Protein AF-A0A2A2QBL2-F1 (afdb_monomer_lite)

Structure (mmCIF, N/CA/C/O backbone):
data_AF-A0A2A2QBL2-F1
#
_entry.id   AF-A0A2A2QBL2-F1
#
loop_
_atom_site.group_PDB
_atom_site.id
_atom_site.type_symbol
_atom_site.label_atom_id
_atom_site.label_alt_id
_atom_site.label_comp_id
_atom_site.label_asym_id
_atom_site.label_entity_id
_atom_site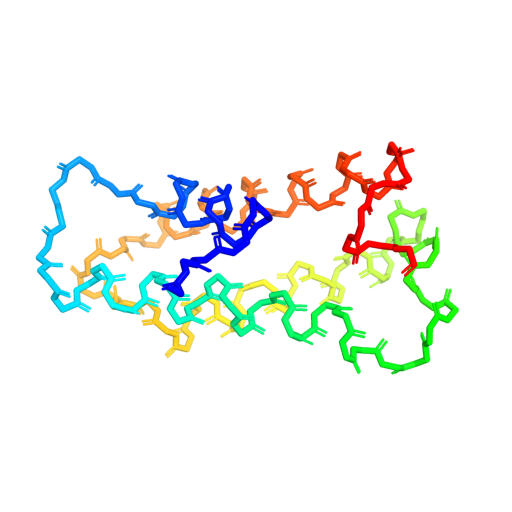.label_seq_id
_atom_site.pdbx_PDB_ins_code
_atom_site.Cartn_x
_atom_site.Cartn_y
_atom_site.Cartn_z
_atom_site.occupancy
_atom_site.B_iso_or_equiv
_atom_site.auth_seq_id
_atom_site.auth_comp_id
_atom_site.auth_asym_id
_atom_site.auth_atom_id
_atom_site.pdbx_PDB_model_num
ATOM 1 N N . MET A 1 1 ? -2.809 21.425 4.160 1.00 43.31 1 MET A N 1
ATOM 2 C CA . MET A 1 1 ? -1.829 20.384 3.792 1.00 43.31 1 MET A CA 1
ATOM 3 C C . MET A 1 1 ? -2.573 19.061 3.809 1.00 43.31 1 MET A C 1
ATOM 5 O O . MET A 1 1 ? -2.917 18.597 4.887 1.00 43.31 1 MET A O 1
ATOM 9 N N . GLY A 1 2 ? -2.970 18.572 2.637 1.00 57.91 2 GLY A N 1
ATOM 10 C CA . GLY A 1 2 ? -3.744 17.340 2.469 1.00 57.91 2 GLY A CA 1
ATOM 11 C C . GLY A 1 2 ? -2.910 16.301 1.730 1.00 57.91 2 GLY A C 1
ATOM 12 O O . GLY A 1 2 ? -1.930 16.670 1.086 1.00 57.91 2 GLY A O 1
ATOM 13 N N . LEU A 1 3 ? -3.290 15.033 1.870 1.00 71.25 3 LEU A N 1
ATOM 14 C CA . LEU A 1 3 ? -2.747 13.932 1.073 1.00 71.25 3 LEU A CA 1
ATOM 15 C C . LEU A 1 3 ? -2.911 14.243 -0.425 1.00 71.25 3 LEU A C 1
ATOM 17 O O . LEU A 1 3 ? -3.861 14.937 -0.804 1.00 71.25 3 LEU A O 1
ATOM 21 N N . THR A 1 4 ? -1.999 13.760 -1.264 1.00 81.44 4 THR A N 1
ATOM 22 C CA . THR A 1 4 ? -2.153 13.845 -2.725 1.00 81.44 4 THR A CA 1
ATOM 23 C C . THR A 1 4 ? -3.302 12.949 -3.202 1.00 81.44 4 THR A C 1
ATOM 25 O O . THR A 1 4 ? -3.749 12.066 -2.473 1.00 81.44 4 THR A O 1
ATOM 28 N N . GLU A 1 5 ? -3.803 13.161 -4.425 1.00 83.06 5 GLU A N 1
ATOM 29 C CA . GLU A 1 5 ? -4.838 12.285 -5.010 1.00 83.06 5 GLU A CA 1
ATOM 30 C C . GLU A 1 5 ? -4.407 10.812 -5.009 1.00 83.06 5 GLU A C 1
ATOM 32 O O . GLU A 1 5 ? -5.191 9.958 -4.608 1.00 83.06 5 GLU A O 1
ATOM 37 N N . ASP A 1 6 ? -3.147 10.528 -5.355 1.00 82.62 6 ASP A N 1
ATOM 38 C CA . ASP A 1 6 ? -2.606 9.163 -5.365 1.00 82.62 6 ASP A CA 1
ATOM 39 C C . ASP A 1 6 ? -2.590 8.551 -3.948 1.00 82.62 6 ASP A C 1
ATOM 41 O O . ASP A 1 6 ? -2.948 7.390 -3.741 1.00 82.62 6 ASP A O 1
ATOM 45 N N . GLU A 1 7 ? -2.201 9.343 -2.939 1.00 85.94 7 GLU A N 1
ATOM 46 C CA . GLU A 1 7 ? -2.217 8.908 -1.539 1.00 85.94 7 GLU A CA 1
ATOM 47 C C . GLU A 1 7 ? -3.647 8.638 -1.057 1.00 85.94 7 GLU A C 1
ATOM 49 O O . GLU A 1 7 ? -3.876 7.672 -0.326 1.00 85.94 7 GLU A O 1
ATOM 54 N N . LEU A 1 8 ? -4.606 9.479 -1.455 1.00 87.56 8 LEU A N 1
ATOM 55 C CA . LEU A 1 8 ? -6.018 9.318 -1.114 1.00 87.56 8 LEU A CA 1
ATOM 56 C C . LEU A 1 8 ? -6.612 8.065 -1.753 1.00 87.56 8 LEU A C 1
ATOM 58 O O . LEU A 1 8 ? -7.298 7.323 -1.058 1.00 87.56 8 LEU A O 1
ATOM 62 N N . GLU A 1 9 ? -6.294 7.785 -3.015 1.00 88.44 9 GLU A N 1
ATOM 63 C CA . GLU A 1 9 ? -6.806 6.615 -3.733 1.00 88.44 9 GLU A CA 1
ATOM 64 C C . GLU A 1 9 ? -6.350 5.307 -3.066 1.00 88.44 9 GLU A C 1
ATOM 66 O O . GLU A 1 9 ? -7.165 4.427 -2.776 1.00 88.44 9 GLU A O 1
ATOM 71 N N . ILE A 1 10 ? -5.064 5.210 -2.703 1.00 88.56 10 ILE A N 1
ATOM 72 C CA . ILE A 1 10 ? -4.548 4.061 -1.945 1.00 88.56 10 ILE A CA 1
ATOM 73 C C . ILE A 1 10 ? -5.165 4.025 -0.542 1.00 88.56 10 ILE A C 1
ATOM 75 O O . ILE A 1 10 ? -5.553 2.957 -0.073 1.00 88.56 10 ILE A O 1
ATOM 79 N N . CYS A 1 11 ? -5.302 5.168 0.138 1.00 89.25 11 CYS A N 1
ATOM 80 C CA . CYS A 1 11 ? -5.967 5.211 1.441 1.00 89.25 11 CYS A CA 1
ATOM 81 C C . CYS A 1 11 ? -7.396 4.667 1.368 1.00 89.25 11 CYS A C 1
ATOM 83 O O . CYS A 1 11 ? -7.775 3.868 2.219 1.00 89.25 11 CYS A O 1
ATOM 85 N N . ASP A 1 12 ? -8.188 5.093 0.386 1.00 89.62 12 ASP A N 1
ATOM 86 C CA . ASP A 1 12 ? -9.575 4.660 0.224 1.00 89.62 12 ASP A CA 1
ATOM 87 C C . ASP A 1 12 ? -9.671 3.178 -0.130 1.00 89.62 12 ASP A C 1
ATOM 89 O O . ASP A 1 12 ? -10.518 2.478 0.427 1.00 89.62 12 ASP A O 1
ATOM 93 N N . LEU A 1 13 ? -8.742 2.657 -0.937 1.00 90.25 13 LEU A N 1
ATOM 94 C CA . LEU A 1 13 ? -8.633 1.216 -1.155 1.00 90.25 13 LEU A CA 1
ATOM 95 C C . LEU A 1 13 ? -8.364 0.467 0.144 1.00 90.25 13 LEU A C 1
ATOM 97 O O . LEU A 1 13 ? -8.984 -0.565 0.384 1.00 90.25 13 LEU A O 1
ATOM 101 N N . LEU A 1 14 ? -7.469 0.971 0.995 1.00 88.75 14 LEU A N 1
ATOM 102 C CA . LEU A 1 14 ? -7.105 0.326 2.255 1.00 88.75 14 LEU A CA 1
ATOM 103 C C . LEU A 1 14 ? -8.170 0.472 3.344 1.00 88.75 14 LEU A C 1
ATOM 105 O O . LEU A 1 14 ? -8.239 -0.394 4.220 1.00 88.75 14 LEU A O 1
ATOM 109 N N . LYS A 1 15 ? -9.006 1.514 3.304 1.00 85.94 15 LYS A N 1
ATOM 110 C CA . LYS A 1 15 ? -10.063 1.740 4.297 1.00 85.94 15 LYS A CA 1
ATOM 111 C C . LYS A 1 15 ? -11.049 0.566 4.375 1.00 85.94 15 LYS A C 1
ATOM 113 O O . LYS A 1 15 ? -11.277 -0.184 3.419 1.00 85.94 15 LYS A O 1
ATOM 118 N N . LYS A 1 16 ? -11.639 0.415 5.558 1.00 83.44 16 LYS A N 1
ATOM 119 C CA . LYS A 1 16 ? -12.751 -0.499 5.859 1.00 83.44 16 LYS A CA 1
ATOM 120 C C . LYS A 1 16 ? -13.921 0.291 6.450 1.00 83.44 16 LYS A C 1
ATOM 122 O O . LYS A 1 16 ? -13.708 1.395 6.944 1.00 83.44 16 LYS A O 1
ATOM 127 N N . ASP A 1 17 ? -15.122 -0.288 6.432 1.00 75.00 17 ASP A N 1
ATOM 128 C CA . ASP A 1 17 ? -16.358 0.354 6.916 1.00 75.00 17 ASP A CA 1
ATOM 129 C C . ASP A 1 17 ? -16.261 0.911 8.345 1.00 75.00 17 ASP A C 1
ATOM 131 O O . ASP A 1 17 ? -16.811 1.970 8.637 1.00 75.00 17 ASP A O 1
ATOM 135 N N . ALA A 1 18 ? -15.530 0.235 9.235 1.00 78.12 18 ALA A N 1
ATOM 136 C CA . ALA A 1 18 ? -15.310 0.684 10.606 1.00 78.12 18 ALA A CA 1
ATOM 137 C C . ALA A 1 18 ? -13.811 0.742 10.920 1.00 78.12 18 ALA A C 1
ATOM 139 O O . ALA A 1 18 ? -13.170 -0.291 11.126 1.00 78.12 18 ALA A O 1
ATOM 140 N N . MET A 1 19 ? -13.254 1.957 10.964 1.00 83.50 19 MET A N 1
ATOM 141 C CA . MET A 1 19 ? -11.874 2.218 11.387 1.00 83.50 19 MET A CA 1
ATOM 142 C C . MET A 1 19 ? -11.836 3.137 12.598 1.00 83.50 19 MET A C 1
ATOM 144 O O . MET A 1 19 ? -12.559 4.126 12.685 1.00 83.50 19 MET A O 1
ATOM 148 N N . THR A 1 20 ? -10.934 2.834 13.518 1.00 87.44 20 THR A N 1
ATOM 149 C CA . THR A 1 20 ? -10.546 3.747 14.589 1.00 87.44 20 THR A CA 1
ATOM 150 C C . THR A 1 20 ? -9.579 4.811 14.062 1.00 87.44 20 THR A C 1
ATOM 152 O O . THR A 1 20 ? -8.861 4.600 13.081 1.00 87.44 20 THR A O 1
ATOM 155 N N . GLN A 1 21 ? -9.469 5.944 14.764 1.00 86.31 21 GLN A N 1
ATOM 156 C CA . GLN A 1 21 ? -8.503 6.998 14.411 1.00 86.31 21 GLN A CA 1
ATOM 157 C C . GLN A 1 21 ? -7.051 6.492 14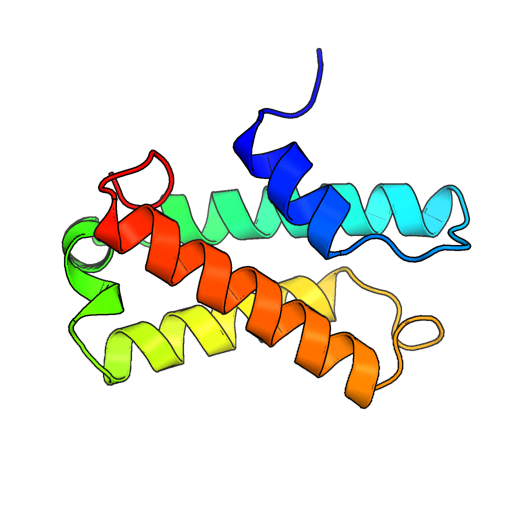.349 1.00 86.31 21 GLN A C 1
ATOM 159 O O . GLN A 1 21 ? -6.233 7.030 13.600 1.00 86.31 21 GLN A O 1
ATOM 164 N N . ALA A 1 22 ? -6.704 5.482 15.153 1.00 86.12 22 ALA A N 1
ATOM 165 C CA . ALA A 1 22 ? -5.377 4.876 15.135 1.00 86.12 22 ALA A CA 1
ATOM 166 C C . ALA A 1 22 ? -5.131 4.112 13.828 1.00 86.12 22 ALA A C 1
ATOM 168 O O . ALA A 1 22 ? -4.059 4.227 13.232 1.00 86.12 22 ALA A O 1
ATOM 169 N N . GLU A 1 23 ? -6.132 3.375 13.354 1.00 85.94 23 GLU A N 1
ATOM 170 C CA . GLU A 1 23 ? -6.042 2.641 12.097 1.00 85.94 23 GLU A CA 1
ATOM 171 C C . GLU A 1 23 ? -6.061 3.578 10.891 1.00 85.94 23 GLU A C 1
ATOM 173 O O . GLU A 1 23 ? -5.282 3.372 9.967 1.00 85.94 23 GLU A O 1
ATOM 178 N N . GLU A 1 24 ? -6.863 4.646 10.906 1.00 87.19 24 GLU A N 1
ATOM 179 C CA . GLU A 1 24 ? -6.823 5.659 9.843 1.00 87.19 24 GLU A CA 1
ATOM 180 C C . GLU A 1 24 ? -5.423 6.263 9.687 1.00 87.19 24 GLU A C 1
ATOM 182 O O . GLU A 1 24 ? -4.940 6.444 8.569 1.00 87.19 24 GLU A O 1
ATOM 187 N N . LYS A 1 25 ? -4.739 6.563 10.799 1.00 88.62 25 LYS A N 1
ATOM 188 C CA . LYS A 1 25 ? -3.352 7.051 10.757 1.00 88.62 25 LYS A CA 1
ATOM 189 C C . LYS A 1 25 ? -2.411 6.014 10.146 1.00 88.62 25 LYS A C 1
ATOM 191 O O . LYS A 1 25 ? -1.556 6.385 9.345 1.00 88.62 25 LYS A O 1
ATOM 196 N N . LYS A 1 26 ? -2.581 4.735 10.492 1.00 88.94 26 LYS A N 1
ATOM 197 C CA . LYS A 1 26 ? -1.804 3.624 9.924 1.00 88.94 26 LYS A CA 1
ATOM 198 C C . LYS A 1 26 ? -2.048 3.454 8.426 1.00 88.94 26 LYS A C 1
ATOM 200 O O . LYS A 1 26 ? -1.082 3.319 7.688 1.00 88.94 26 LYS A O 1
ATOM 205 N N . VAL A 1 27 ? -3.297 3.543 7.967 1.00 89.88 27 VAL A N 1
ATOM 206 C CA . VAL A 1 27 ? -3.651 3.498 6.538 1.00 89.88 27 VAL A CA 1
ATOM 207 C C . VAL A 1 27 ? -3.006 4.645 5.770 1.00 89.88 27 VAL A C 1
ATOM 209 O O . VAL A 1 27 ? -2.388 4.415 4.735 1.00 89.88 27 VAL A O 1
ATOM 212 N N . LYS A 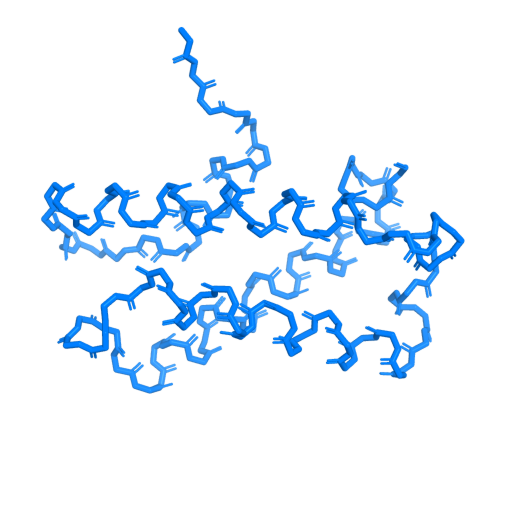1 28 ? -3.078 5.869 6.304 1.00 89.25 28 LYS A N 1
ATOM 213 C CA . LYS A 1 28 ? -2.426 7.036 5.691 1.00 89.25 28 LYS A CA 1
ATOM 214 C C . LYS A 1 28 ? -0.915 6.859 5.594 1.00 89.25 28 LYS A C 1
ATOM 216 O O . LYS A 1 28 ? -0.322 7.195 4.574 1.00 89.25 28 LYS A O 1
ATOM 221 N N . LEU A 1 29 ? -0.301 6.305 6.638 1.00 90.75 29 LEU A N 1
ATOM 222 C CA . LEU A 1 29 ? 1.128 6.015 6.644 1.00 90.75 29 LEU A CA 1
ATOM 223 C C . LEU A 1 29 ? 1.484 4.915 5.634 1.00 90.75 29 LEU A C 1
ATOM 225 O O . LEU A 1 29 ? 2.442 5.082 4.892 1.00 90.75 29 LEU A O 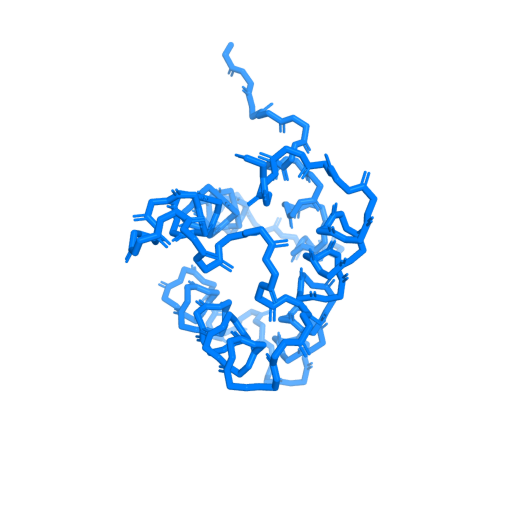1
ATOM 229 N N . ALA A 1 30 ? 0.681 3.850 5.552 1.00 90.12 30 ALA A N 1
ATOM 230 C CA . ALA A 1 30 ? 0.857 2.768 4.587 1.00 90.12 30 ALA A CA 1
ATOM 231 C C . ALA A 1 30 ? 0.805 3.282 3.144 1.00 90.12 30 ALA A C 1
ATOM 233 O O . ALA A 1 30 ? 1.700 2.983 2.360 1.00 90.12 30 ALA A O 1
ATOM 234 N N . ALA A 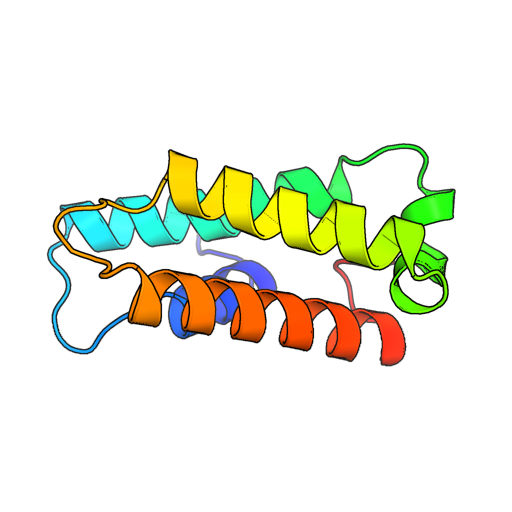1 31 ? -0.206 4.090 2.812 1.00 89.81 31 ALA A N 1
ATOM 235 C CA . ALA A 1 31 ? -0.363 4.677 1.485 1.00 89.81 31 ALA A CA 1
ATOM 236 C C . ALA A 1 31 ? 0.831 5.562 1.109 1.00 89.81 31 ALA A C 1
ATOM 238 O O . ALA A 1 31 ? 1.430 5.387 0.048 1.00 89.81 31 ALA A O 1
ATOM 239 N N . LYS A 1 32 ? 1.223 6.460 2.019 1.00 88.38 32 LYS A N 1
ATOM 240 C CA . LYS A 1 32 ? 2.374 7.340 1.822 1.00 88.38 32 LYS A CA 1
ATOM 241 C C . LYS A 1 32 ? 3.670 6.550 1.643 1.00 88.38 32 LYS A C 1
ATOM 243 O O . LYS A 1 32 ? 4.373 6.743 0.657 1.00 88.38 32 LYS A O 1
ATOM 248 N N . SER A 1 33 ? 3.977 5.637 2.564 1.00 88.06 33 SER A N 1
ATOM 249 C CA . SER A 1 33 ? 5.199 4.833 2.502 1.00 88.06 33 SER A CA 1
ATOM 250 C C . SER A 1 33 ? 5.224 3.911 1.288 1.00 88.06 33 SER A C 1
ATOM 252 O O . SER A 1 33 ? 6.298 3.656 0.748 1.00 88.06 33 SER A O 1
ATOM 254 N N . LEU A 1 34 ? 4.066 3.445 0.813 1.00 87.06 34 LEU A N 1
ATOM 255 C CA . LEU A 1 34 ? 3.987 2.673 -0.418 1.00 87.06 34 LEU A CA 1
ATOM 256 C C . LEU A 1 34 ? 4.352 3.529 -1.630 1.00 87.06 34 LEU A C 1
ATOM 258 O O . LEU A 1 34 ? 5.215 3.125 -2.405 1.00 87.06 34 LEU A O 1
ATOM 262 N N . LEU A 1 35 ? 3.756 4.714 -1.770 1.00 82.81 35 LEU A N 1
ATOM 263 C CA . LEU A 1 35 ? 4.086 5.637 -2.858 1.00 82.81 35 LEU A CA 1
ATOM 264 C C . LEU A 1 35 ? 5.545 6.073 -2.808 1.00 82.81 35 LEU A C 1
ATOM 266 O O . LEU A 1 35 ? 6.225 6.024 -3.830 1.00 82.81 35 LEU A O 1
ATOM 270 N N . GLU A 1 36 ? 6.059 6.426 -1.629 1.00 82.12 36 GLU A N 1
ATOM 271 C CA . GLU A 1 36 ? 7.479 6.723 -1.438 1.00 82.12 36 GLU A CA 1
ATOM 272 C C . GLU A 1 36 ? 8.341 5.532 -1.860 1.00 82.12 36 GLU A C 1
ATOM 274 O O . GLU A 1 36 ? 9.336 5.720 -2.544 1.00 82.12 36 GLU A O 1
ATOM 279 N N . ARG A 1 37 ? 7.959 4.293 -1.534 1.00 80.69 37 ARG A N 1
ATOM 280 C CA . ARG A 1 37 ? 8.747 3.112 -1.904 1.00 80.69 37 ARG A CA 1
ATOM 281 C C . ARG A 1 37 ? 8.685 2.794 -3.394 1.00 80.69 37 ARG A C 1
ATOM 283 O O . ARG A 1 37 ? 9.702 2.389 -3.949 1.00 80.69 37 ARG A O 1
ATOM 290 N N . LEU A 1 38 ? 7.539 2.992 -4.042 1.00 76.25 38 LEU A N 1
ATOM 291 C CA . LEU A 1 38 ? 7.377 2.798 -5.486 1.00 76.25 38 LEU A CA 1
ATOM 292 C C . LEU A 1 38 ? 8.112 3.882 -6.289 1.00 76.25 38 LEU A C 1
ATOM 294 O O . LEU A 1 38 ? 8.781 3.565 -7.267 1.00 76.25 38 LEU A O 1
ATOM 298 N N . THR A 1 39 ? 8.071 5.134 -5.829 1.00 71.56 39 THR A N 1
ATOM 299 C CA . THR A 1 39 ? 8.743 6.275 -6.477 1.00 71.56 39 THR A CA 1
ATOM 300 C C . THR A 1 39 ? 10.240 6.355 -6.158 1.00 71.56 39 THR A C 1
ATOM 302 O O . THR A 1 39 ? 11.034 6.755 -7.010 1.00 71.56 39 THR A O 1
ATOM 305 N N . ALA A 1 40 ? 10.664 5.941 -4.958 1.00 68.81 40 ALA A N 1
ATOM 306 C CA . ALA A 1 40 ? 12.068 5.922 -4.542 1.00 68.81 40 ALA A CA 1
ATOM 307 C C . ALA A 1 40 ? 12.812 4.638 -4.940 1.00 68.81 40 ALA A C 1
ATOM 309 O O . ALA A 1 40 ? 14.037 4.592 -4.791 1.00 68.81 40 ALA A O 1
ATOM 310 N N . ALA A 1 41 ? 12.122 3.605 -5.446 1.00 58.78 41 ALA A N 1
ATOM 311 C CA . ALA A 1 41 ? 12.743 2.383 -5.953 1.00 58.78 41 ALA A CA 1
ATOM 312 C C . ALA A 1 41 ? 13.590 2.680 -7.204 1.00 58.78 41 ALA A C 1
ATOM 314 O O . ALA A 1 41 ? 13.175 2.497 -8.344 1.00 58.78 41 ALA A O 1
ATOM 315 N N . GLN A 1 42 ? 14.822 3.133 -6.983 1.00 46.22 42 GLN A N 1
ATOM 316 C CA . GLN A 1 42 ? 15.841 3.210 -8.017 1.00 46.22 42 GLN A CA 1
ATOM 317 C C . GLN A 1 42 ? 16.366 1.807 -8.365 1.00 46.22 42 GLN A C 1
ATOM 319 O O . GLN A 1 42 ? 16.499 0.957 -7.477 1.00 46.22 42 GLN A O 1
ATOM 324 N N . PRO A 1 43 ? 16.727 1.557 -9.638 1.00 50.69 43 PRO A N 1
ATOM 325 C CA . PRO A 1 43 ? 16.782 2.512 -10.754 1.00 50.69 43 PRO A CA 1
ATOM 326 C C . PRO A 1 43 ? 15.412 2.848 -11.372 1.00 50.69 43 PRO A C 1
ATOM 328 O O . PRO A 1 43 ? 14.599 1.957 -11.599 1.00 50.69 43 PRO A O 1
ATOM 331 N N . LYS A 1 44 ? 15.219 4.126 -11.748 1.00 50.50 44 LYS A N 1
ATOM 332 C CA . LYS A 1 44 ? 14.026 4.669 -12.445 1.00 50.50 44 LYS A CA 1
ATOM 333 C C . LYS A 1 44 ? 13.604 3.876 -13.694 1.00 50.50 44 LYS A C 1
ATOM 335 O O . LYS A 1 44 ? 12.444 3.904 -14.075 1.00 50.50 44 LYS A O 1
ATOM 340 N N . VAL A 1 45 ? 14.528 3.130 -14.303 1.00 44.59 45 VAL A N 1
ATOM 341 C CA . VAL A 1 45 ? 14.278 2.282 -15.483 1.00 44.59 45 VAL A CA 1
ATOM 342 C C . VAL A 1 45 ? 13.323 1.118 -15.172 1.00 44.59 45 VAL A C 1
ATOM 344 O O . VAL A 1 45 ? 12.580 0.685 -16.043 1.00 44.59 45 VAL A O 1
ATOM 347 N N . LEU A 1 46 ? 13.275 0.645 -13.918 1.00 53.53 46 LEU A N 1
ATOM 348 C CA . LEU A 1 46 ? 12.266 -0.330 -13.487 1.00 53.53 46 LEU A CA 1
ATOM 349 C C . LEU A 1 46 ? 10.859 0.273 -13.509 1.00 53.53 46 LEU A C 1
ATOM 351 O O . LEU A 1 46 ? 9.901 -0.442 -13.755 1.00 53.53 46 LEU A O 1
ATOM 355 N N . VAL A 1 47 ? 10.724 1.577 -13.291 1.00 58.03 47 VAL A N 1
ATOM 356 C CA . VAL A 1 47 ? 9.438 2.232 -13.044 1.00 58.03 47 VAL A CA 1
ATOM 357 C C . VAL A 1 47 ? 8.622 2.416 -14.341 1.00 58.03 47 VAL A C 1
ATOM 359 O O . VAL A 1 47 ? 7.398 2.355 -14.297 1.00 58.03 47 VAL A O 1
ATOM 362 N N . GLN A 1 48 ? 9.269 2.478 -15.512 1.00 61.53 48 GLN A N 1
ATOM 363 C CA . GLN A 1 48 ? 8.574 2.643 -16.802 1.00 61.53 48 GLN A CA 1
ATOM 364 C C . GLN A 1 48 ? 7.965 1.353 -17.381 1.00 61.53 48 GLN A C 1
ATOM 366 O O . GLN A 1 48 ? 6.966 1.417 -18.094 1.00 61.53 48 GLN A O 1
ATOM 371 N N . GLU A 1 49 ? 8.533 0.176 -17.092 1.00 72.06 49 GLU A N 1
ATOM 372 C CA . GLU A 1 49 ? 8.079 -1.101 -17.677 1.00 72.06 49 GLU A CA 1
ATOM 373 C C . GLU A 1 49 ? 7.983 -2.251 -16.658 1.00 72.06 49 GLU A C 1
ATOM 375 O O . GLU A 1 49 ? 7.878 -3.420 -17.039 1.00 72.06 49 GLU A O 1
ATOM 380 N N . TRP A 1 50 ? 7.971 -1.978 -15.345 1.00 79.81 50 TRP A N 1
ATOM 381 C CA . TRP A 1 50 ? 7.844 -3.051 -14.344 1.00 79.81 50 TRP A CA 1
ATOM 382 C C . TRP A 1 50 ? 6.567 -3.875 -14.530 1.00 79.81 50 TRP A C 1
ATOM 384 O O . TRP A 1 50 ? 6.585 -5.087 -14.323 1.00 79.81 50 TRP A O 1
ATOM 394 N N . TYR A 1 51 ? 5.476 -3.250 -14.973 1.00 81.62 51 TYR A N 1
ATOM 395 C CA . TYR A 1 51 ? 4.219 -3.936 -15.261 1.00 81.62 51 TYR A CA 1
ATOM 396 C C . TYR A 1 51 ? 4.297 -4.835 -16.511 1.00 81.62 51 TYR A C 1
ATOM 398 O O . TYR A 1 51 ? 3.374 -5.604 -16.769 1.00 81.62 51 TYR A O 1
ATOM 406 N N . ARG A 1 52 ? 5.375 -4.781 -17.303 1.00 81.69 52 ARG A N 1
ATOM 407 C CA . ARG A 1 52 ? 5.595 -5.673 -18.455 1.00 81.69 52 ARG A CA 1
ATOM 408 C C . ARG A 1 52 ? 6.378 -6.925 -18.078 1.00 81.69 52 ARG A C 1
ATOM 410 O O . ARG A 1 52 ? 6.178 -7.977 -18.679 1.00 81.69 52 ARG A O 1
ATOM 417 N N . HIS A 1 53 ? 7.224 -6.844 -17.053 1.00 84.31 53 HIS A N 1
ATOM 418 C CA . HIS A 1 53 ? 8.070 -7.951 -16.616 1.00 84.31 53 HIS A CA 1
ATOM 419 C C . HIS A 1 53 ? 7.506 -8.657 -15.379 1.00 84.31 53 HIS A C 1
ATOM 421 O O . HIS A 1 53 ? 7.339 -8.053 -14.322 1.00 84.31 53 HIS A O 1
ATOM 427 N N . THR A 1 54 ? 7.308 -9.976 -15.460 1.00 83.88 54 THR A N 1
ATOM 428 C CA . THR A 1 54 ? 6.809 -10.795 -14.337 1.00 83.88 54 THR A CA 1
ATOM 429 C C . THR A 1 54 ? 7.675 -10.682 -13.078 1.00 83.88 54 THR A C 1
ATOM 431 O O . THR A 1 54 ? 7.143 -10.616 -11.974 1.00 83.88 54 THR A O 1
ATOM 434 N N . GLN A 1 55 ? 9.005 -10.605 -13.214 1.00 82.19 55 GLN A N 1
ATOM 435 C CA . GLN A 1 55 ? 9.895 -10.418 -12.059 1.00 82.19 55 GLN A CA 1
ATOM 436 C C . GLN A 1 55 ? 9.672 -9.074 -11.359 1.00 82.19 55 GLN A C 1
ATOM 438 O O . GLN A 1 55 ? 9.638 -9.011 -10.131 1.00 82.19 55 GLN A O 1
ATOM 443 N N . SER A 1 56 ? 9.501 -8.003 -12.130 1.00 82.25 56 SER A N 1
ATOM 444 C CA . SER A 1 56 ? 9.283 -6.668 -11.581 1.00 82.25 56 SER A CA 1
ATOM 445 C C . SER A 1 56 ? 7.901 -6.561 -10.937 1.00 82.25 56 SER A C 1
ATOM 447 O O . SER A 1 56 ? 7.801 -6.035 -9.831 1.00 82.25 56 SER A O 1
ATOM 449 N N . LYS A 1 57 ? 6.868 -7.166 -11.543 1.00 84.50 57 LYS A N 1
ATOM 450 C CA . LYS A 1 57 ? 5.548 -7.357 -10.919 1.00 84.50 57 LYS A CA 1
ATOM 451 C C . LYS A 1 57 ? 5.643 -8.037 -9.559 1.00 84.50 57 LYS A C 1
ATOM 453 O O . LYS A 1 57 ? 5.153 -7.489 -8.582 1.00 84.50 57 LYS A O 1
ATOM 458 N N . LEU A 1 58 ? 6.325 -9.181 -9.476 1.00 86.00 58 LEU A N 1
ATOM 459 C CA . LEU A 1 58 ? 6.519 -9.902 -8.212 1.00 86.00 58 LEU A CA 1
ATOM 460 C C . LEU A 1 58 ? 7.240 -9.043 -7.169 1.00 86.00 58 LEU A C 1
ATOM 462 O O . LEU A 1 58 ? 6.897 -9.074 -5.990 1.00 86.00 58 LEU A O 1
ATOM 466 N N . ARG A 1 59 ? 8.227 -8.245 -7.591 1.00 83.25 59 ARG A N 1
ATOM 467 C CA . ARG A 1 59 ? 8.949 -7.333 -6.697 1.00 83.25 59 ARG A CA 1
ATOM 468 C C . ARG A 1 59 ? 8.046 -6.223 -6.158 1.00 83.25 59 ARG A C 1
ATOM 470 O O . ARG A 1 59 ? 8.143 -5.899 -4.975 1.00 83.25 59 ARG A O 1
ATOM 477 N N . VAL A 1 60 ? 7.182 -5.661 -7.004 1.00 84.06 60 VAL A N 1
ATOM 478 C CA . VAL A 1 60 ? 6.204 -4.637 -6.611 1.00 84.06 60 VAL A CA 1
ATOM 479 C C . VAL A 1 60 ? 5.125 -5.238 -5.716 1.00 84.06 60 VAL A C 1
ATOM 481 O O . VAL A 1 60 ? 4.884 -4.693 -4.649 1.00 84.06 60 VAL A O 1
ATOM 484 N N . GLN A 1 61 ? 4.566 -6.397 -6.062 1.00 87.12 61 GLN A N 1
ATOM 485 C CA . GLN A 1 61 ? 3.589 -7.102 -5.229 1.00 87.12 61 GLN A CA 1
ATOM 486 C C . GLN A 1 61 ? 4.160 -7.397 -3.839 1.00 87.12 61 GLN A C 1
ATOM 488 O O . GLN A 1 61 ? 3.558 -7.044 -2.832 1.00 87.12 61 GLN A O 1
ATOM 493 N N . LYS A 1 62 ? 5.381 -7.939 -3.769 1.00 87.69 62 LYS A N 1
ATOM 494 C CA . LYS A 1 62 ? 6.060 -8.174 -2.492 1.00 87.69 62 LYS A CA 1
ATOM 495 C C . LYS A 1 62 ? 6.313 -6.877 -1.722 1.00 87.69 62 LYS A C 1
ATOM 497 O O . LYS A 1 62 ? 6.199 -6.846 -0.507 1.00 87.69 62 LYS A O 1
ATOM 502 N N . THR A 1 63 ? 6.631 -5.794 -2.428 1.00 86.69 63 THR A N 1
ATOM 503 C CA . THR A 1 63 ? 6.813 -4.467 -1.828 1.00 86.69 63 THR A CA 1
ATOM 504 C C . THR A 1 63 ? 5.519 -3.931 -1.225 1.00 86.69 63 THR A C 1
ATOM 506 O O . THR A 1 63 ? 5.565 -3.408 -0.115 1.00 86.69 63 THR A O 1
ATOM 509 N N . VAL A 1 64 ? 4.397 -4.084 -1.934 1.00 88.25 64 VAL A N 1
ATOM 510 C CA . VAL A 1 64 ? 3.047 -3.762 -1.459 1.00 88.25 64 VAL A CA 1
ATOM 511 C C . VAL A 1 64 ? 2.761 -4.571 -0.195 1.00 88.25 64 VAL A C 1
ATOM 513 O O . VAL A 1 64 ? 2.508 -3.981 0.849 1.00 88.25 64 VAL A O 1
ATOM 516 N N . GLU A 1 65 ? 2.918 -5.895 -0.247 1.00 90.25 65 GLU A N 1
ATOM 517 C CA . GLU A 1 65 ? 2.716 -6.777 0.906 1.00 90.25 65 GLU A CA 1
ATOM 518 C C . GLU A 1 65 ? 3.584 -6.387 2.113 1.00 90.25 65 GLU A C 1
ATOM 520 O O . GLU A 1 65 ? 3.047 -6.206 3.199 1.00 90.25 65 GLU A O 1
ATOM 525 N N . ASP A 1 66 ? 4.895 -6.187 1.941 1.00 89.44 66 ASP A N 1
ATOM 526 C CA . ASP A 1 66 ? 5.806 -5.788 3.027 1.00 89.44 66 ASP A CA 1
ATOM 527 C C . ASP A 1 66 ? 5.393 -4.452 3.671 1.00 89.44 66 ASP A C 1
ATOM 529 O O . ASP A 1 66 ? 5.396 -4.320 4.895 1.00 89.44 66 ASP A O 1
ATOM 533 N N . VAL A 1 67 ? 5.030 -3.450 2.859 1.00 88.81 67 VAL A N 1
ATOM 534 C CA . VAL A 1 67 ? 4.654 -2.115 3.354 1.00 88.81 67 VAL A CA 1
ATOM 535 C C . VAL A 1 67 ? 3.313 -2.166 4.073 1.00 88.81 67 VAL A C 1
ATOM 537 O O . VAL A 1 67 ? 3.205 -1.682 5.201 1.00 88.81 67 VAL A O 1
ATOM 540 N N . LEU A 1 68 ? 2.292 -2.772 3.460 1.00 89.50 68 LEU A N 1
ATOM 541 C CA . LEU A 1 68 ? 1.002 -2.928 4.121 1.00 89.50 68 LEU A CA 1
ATOM 542 C C . LEU A 1 68 ? 1.162 -3.734 5.413 1.00 89.50 68 LEU A C 1
ATOM 544 O O . LEU A 1 68 ? 0.573 -3.352 6.413 1.00 89.50 68 LEU A O 1
ATOM 548 N N . ASN A 1 69 ? 1.978 -4.790 5.433 1.00 89.81 69 ASN A N 1
ATOM 549 C CA . ASN A 1 69 ? 2.162 -5.628 6.619 1.00 89.81 69 ASN A CA 1
ATOM 550 C C . ASN A 1 69 ? 2.888 -4.878 7.746 1.00 89.81 69 ASN A C 1
ATOM 552 O O . ASN A 1 69 ? 2.588 -5.068 8.918 1.00 89.81 69 ASN A O 1
ATOM 556 N N . ALA A 1 70 ? 3.824 -3.988 7.403 1.00 89.25 70 ALA A N 1
ATOM 557 C CA . ALA A 1 70 ? 4.537 -3.171 8.382 1.00 89.25 70 ALA A CA 1
ATOM 558 C C . ALA A 1 70 ? 3.656 -2.082 9.022 1.00 89.25 70 ALA A C 1
ATOM 560 O O . ALA A 1 70 ? 3.904 -1.672 10.159 1.00 89.25 70 ALA A O 1
ATOM 561 N N . HIS A 1 71 ? 2.650 -1.582 8.299 1.00 88.56 71 HIS A N 1
ATOM 562 C CA . HIS A 1 71 ? 1.828 -0.459 8.754 1.00 88.56 71 HIS A CA 1
ATOM 563 C C . HIS A 1 71 ? 0.435 -0.867 9.235 1.00 88.56 71 HIS A C 1
ATOM 565 O O . HIS A 1 71 ? -0.065 -0.274 10.194 1.00 88.56 71 HIS A O 1
ATOM 571 N N . LEU A 1 72 ? -0.208 -1.841 8.592 1.00 86.69 72 LEU A N 1
ATOM 572 C CA . LEU A 1 72 ? -1.562 -2.266 8.928 1.00 86.69 72 LEU A CA 1
ATOM 573 C C . LEU A 1 72 ? -1.564 -3.169 10.171 1.00 86.69 72 LEU A C 1
ATOM 575 O O . LEU A 1 72 ? -0.682 -4.006 10.334 1.00 86.69 72 LEU A O 1
ATOM 579 N N . PRO A 1 73 ? -2.542 -3.006 11.079 1.00 82.81 73 PRO A N 1
ATOM 580 C CA . PRO A 1 73 ? -2.671 -3.882 12.236 1.00 82.81 73 PRO A CA 1
ATOM 581 C C . PRO A 1 73 ? -3.199 -5.267 11.836 1.00 82.81 73 PRO A C 1
ATOM 583 O O . PRO A 1 73 ? -4.296 -5.362 11.284 1.00 82.81 73 PRO A O 1
ATOM 586 N N . GLU A 1 74 ? -2.469 -6.326 12.198 1.00 78.25 74 GLU A N 1
ATOM 587 C CA . GLU A 1 74 ? -2.870 -7.728 11.977 1.00 78.25 74 GLU A CA 1
ATOM 588 C C . GLU A 1 74 ? -4.189 -8.084 12.684 1.00 78.25 74 GLU A C 1
ATOM 590 O O . GLU A 1 74 ? -4.986 -8.849 12.155 1.00 78.25 74 GLU A O 1
ATOM 595 N N . GLU A 1 75 ? -4.471 -7.475 13.841 1.00 79.00 75 GLU A N 1
ATOM 596 C CA . GLU A 1 75 ? -5.717 -7.695 14.602 1.00 79.00 75 GLU A CA 1
ATOM 597 C C . GLU A 1 75 ? -6.974 -7.186 13.878 1.00 79.00 75 GLU A C 1
ATOM 599 O O . GLU A 1 75 ? -8.091 -7.589 14.187 1.00 79.00 75 GLU A O 1
ATOM 604 N N . SER A 1 76 ? -6.793 -6.278 12.920 1.00 79.50 76 SER A N 1
ATOM 605 C CA . SER A 1 76 ? -7.871 -5.563 12.236 1.00 79.50 76 SER A CA 1
ATOM 606 C C . SER A 1 76 ? -8.025 -5.934 10.768 1.00 79.50 76 SER A C 1
ATOM 608 O O . SER A 1 76 ? -9.063 -5.619 10.177 1.00 79.50 76 SER A O 1
ATOM 610 N N . TYR A 1 77 ? -6.982 -6.513 10.174 1.00 83.75 77 TYR A N 1
ATOM 611 C CA . TYR A 1 77 ? -6.936 -6.950 8.788 1.00 83.75 77 TYR A CA 1
ATOM 612 C C . TYR A 1 77 ? -6.680 -8.451 8.767 1.00 83.75 77 TYR A C 1
ATOM 614 O O . TYR A 1 77 ? -5.534 -8.895 8.777 1.00 83.75 77 TYR A O 1
ATOM 622 N N . ASP A 1 78 ? -7.760 -9.229 8.688 1.00 85.88 78 ASP A N 1
ATOM 623 C CA . ASP A 1 78 ? -7.661 -10.667 8.459 1.00 85.88 78 ASP A CA 1
ATOM 624 C C . ASP A 1 78 ? -6.800 -10.967 7.237 1.00 85.88 78 ASP A C 1
ATOM 626 O O . ASP A 1 78 ? -6.821 -10.233 6.249 1.00 85.88 78 ASP A O 1
ATOM 630 N N . ARG A 1 79 ? -6.117 -12.111 7.241 1.00 85.44 79 ARG A N 1
ATOM 631 C CA . ARG A 1 79 ? -5.232 -12.520 6.140 1.00 85.44 79 ARG A CA 1
ATOM 632 C C . ARG A 1 79 ? -5.906 -12.466 4.761 1.00 85.44 79 ARG A C 1
ATOM 634 O O . ARG A 1 79 ? -5.260 -12.114 3.777 1.00 85.44 79 ARG A O 1
ATOM 641 N N . LEU A 1 80 ? -7.196 -12.807 4.691 1.00 87.94 80 LEU A N 1
ATOM 642 C CA . LEU A 1 80 ? -8.001 -12.721 3.467 1.00 87.94 80 LEU A CA 1
ATOM 643 C C . LEU A 1 80 ? -8.240 -11.271 3.035 1.00 87.94 80 LEU A C 1
ATOM 645 O O . LEU A 1 80 ? -8.023 -10.942 1.871 1.00 87.94 80 LEU A O 1
ATOM 649 N N . LEU A 1 81 ? -8.646 -10.407 3.971 1.00 87.88 81 LEU A N 1
ATOM 650 C CA . LEU A 1 81 ? -8.868 -8.989 3.705 1.00 87.88 81 LEU A CA 1
ATOM 651 C C . LEU A 1 81 ? -7.554 -8.315 3.316 1.00 87.88 81 LEU A C 1
ATOM 653 O O . LEU A 1 81 ? -7.493 -7.655 2.290 1.00 87.88 81 LEU A O 1
ATOM 657 N N . PHE A 1 82 ? -6.494 -8.537 4.090 1.00 89.44 82 PHE A N 1
ATOM 658 C CA . PHE A 1 82 ? -5.155 -8.034 3.824 1.00 89.44 82 PHE A C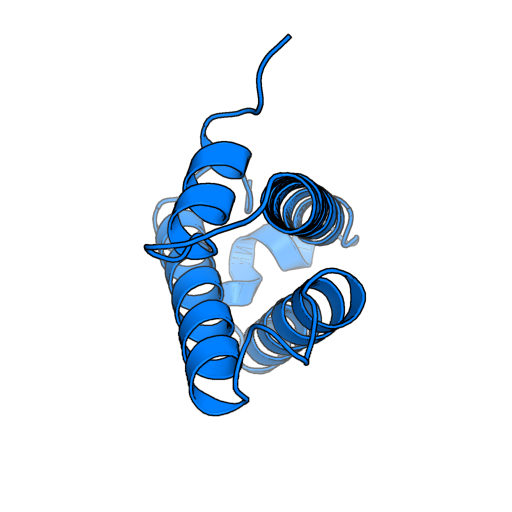A 1
ATOM 659 C C . PHE A 1 82 ? -4.695 -8.387 2.410 1.00 89.44 82 PHE A C 1
ATOM 661 O O . PHE A 1 82 ? -4.309 -7.502 1.653 1.00 89.44 82 PHE A O 1
ATOM 668 N N . LYS A 1 83 ? -4.817 -9.662 2.018 1.00 89.69 83 LYS A N 1
ATOM 669 C CA . LYS A 1 83 ? -4.453 -10.100 0.670 1.00 89.69 83 LYS A CA 1
ATOM 670 C C . LYS A 1 83 ? -5.294 -9.407 -0.403 1.00 89.69 83 LYS A C 1
ATOM 672 O O . LYS A 1 83 ? -4.724 -8.896 -1.357 1.00 89.69 83 LYS A O 1
ATOM 677 N N . ALA A 1 84 ? -6.611 -9.317 -0.218 1.00 90.75 84 ALA A N 1
ATOM 678 C CA . ALA A 1 84 ? -7.487 -8.614 -1.155 1.00 90.75 84 ALA A CA 1
ATOM 679 C C . ALA A 1 84 ? -7.132 -7.122 -1.281 1.00 90.75 84 ALA A C 1
ATOM 681 O O . ALA A 1 84 ? -7.183 -6.565 -2.373 1.00 90.75 84 ALA A O 1
ATOM 682 N N . LYS A 1 85 ? -6.735 -6.474 -0.179 1.00 90.62 85 LYS A N 1
ATOM 683 C CA . LYS A 1 85 ? -6.269 -5.082 -0.175 1.00 90.62 85 LYS A CA 1
ATOM 684 C C . LYS A 1 85 ? -4.924 -4.932 -0.888 1.00 90.62 85 LYS A C 1
ATOM 686 O O . LYS A 1 85 ? -4.783 -4.016 -1.691 1.00 90.62 85 LYS A O 1
ATOM 691 N N . CYS A 1 86 ? -3.969 -5.833 -0.645 1.00 90.56 86 CYS A N 1
ATOM 692 C CA . CYS A 1 86 ? -2.703 -5.874 -1.380 1.00 90.56 86 CYS A CA 1
ATOM 693 C C . CYS A 1 86 ? -2.936 -6.030 -2.883 1.00 90.56 86 CYS A C 1
ATOM 695 O O . CYS A 1 86 ? -2.378 -5.263 -3.661 1.00 90.56 86 CYS A O 1
ATOM 697 N N . ASP A 1 87 ? -3.774 -6.991 -3.276 1.00 91.38 87 ASP A N 1
ATOM 698 C CA . ASP A 1 87 ? -4.077 -7.265 -4.680 1.00 91.38 87 ASP A CA 1
ATOM 699 C C . ASP A 1 87 ? -4.781 -6.058 -5.326 1.00 91.38 87 ASP A C 1
ATOM 701 O O . ASP A 1 87 ? -4.359 -5.617 -6.387 1.00 91.38 87 ASP A O 1
ATOM 705 N N . ALA A 1 88 ? -5.745 -5.422 -4.649 1.00 91.81 88 ALA A N 1
ATOM 706 C CA . ALA A 1 88 ? -6.418 -4.225 -5.163 1.00 91.81 88 ALA A CA 1
ATOM 707 C C . ALA A 1 88 ? -5.463 -3.034 -5.366 1.00 91.81 88 ALA A C 1
ATOM 709 O O . ALA A 1 88 ? -5.536 -2.333 -6.373 1.00 91.81 88 ALA A O 1
ATOM 710 N N . VAL A 1 89 ? -4.543 -2.809 -4.423 1.00 89.88 89 VAL A N 1
ATOM 711 C CA . VAL A 1 89 ? -3.518 -1.761 -4.544 1.00 89.88 89 VAL A CA 1
ATOM 712 C C . VAL A 1 89 ? -2.519 -2.092 -5.656 1.00 89.88 89 VAL A C 1
ATOM 714 O O . VAL A 1 89 ? -2.077 -1.202 -6.382 1.00 89.88 89 VAL A O 1
ATOM 717 N N . PHE A 1 90 ? -2.175 -3.368 -5.817 1.00 88.88 90 PHE A N 1
ATOM 718 C CA . PHE A 1 90 ? -1.299 -3.838 -6.882 1.00 88.88 90 PHE A CA 1
ATOM 719 C C . PHE A 1 90 ? -1.941 -3.707 -8.271 1.00 88.88 90 PHE A C 1
ATOM 721 O O . PHE A 1 90 ? -1.280 -3.251 -9.204 1.00 88.88 90 PHE A O 1
ATOM 728 N N . ASP A 1 91 ? -3.220 -4.048 -8.411 1.00 89.75 91 ASP A N 1
ATOM 729 C CA . ASP A 1 91 ? -3.972 -3.870 -9.655 1.00 89.75 91 ASP A CA 1
ATOM 730 C C . ASP A 1 91 ? -4.096 -2.392 -10.021 1.00 89.75 91 ASP A C 1
ATOM 732 O O . ASP A 1 91 ? -3.845 -2.028 -11.170 1.00 89.75 91 ASP A O 1
ATOM 736 N N . LEU A 1 92 ? -4.376 -1.523 -9.041 1.00 87.56 92 LEU A N 1
ATOM 737 C CA . LEU A 1 92 ? -4.354 -0.075 -9.245 1.00 87.56 92 LEU A CA 1
ATOM 738 C C . LEU A 1 92 ? -2.982 0.382 -9.780 1.00 87.56 92 LEU A C 1
ATOM 740 O O . LEU A 1 92 ? -2.912 1.204 -10.694 1.00 87.56 92 LEU A O 1
ATOM 744 N N . ALA A 1 93 ? -1.892 -0.198 -9.261 1.00 83.25 93 ALA A N 1
ATOM 745 C CA . ALA A 1 93 ? -0.520 0.112 -9.682 1.00 83.25 93 ALA A CA 1
ATOM 746 C C . ALA A 1 93 ? -0.247 -0.251 -11.118 1.00 83.25 93 ALA A C 1
ATOM 748 O O . ALA A 1 93 ? 0.361 0.526 -11.856 1.00 83.25 93 ALA A O 1
ATOM 749 N N . ILE A 1 94 ? -0.726 -1.417 -11.523 1.00 85.06 94 ILE A N 1
ATOM 750 C CA . ILE A 1 94 ? -0.651 -1.836 -12.909 1.00 85.06 94 ILE A CA 1
ATOM 751 C C . ILE A 1 94 ? -1.496 -0.912 -13.785 1.00 85.06 94 ILE A C 1
ATOM 753 O O . ILE A 1 94 ? -0.989 -0.459 -14.809 1.00 85.06 94 ILE A O 1
ATOM 757 N N . ASP A 1 95 ? -2.735 -0.606 -13.393 1.00 85.94 95 ASP A N 1
ATOM 758 C CA . ASP A 1 95 ? -3.639 0.242 -14.173 1.00 85.94 95 ASP A CA 1
ATOM 759 C C . ASP A 1 95 ? -3.003 1.597 -14.477 1.00 85.94 95 ASP A C 1
ATOM 761 O O . ASP A 1 95 ? -2.885 2.008 -15.631 1.00 85.94 95 ASP A O 1
ATOM 765 N N . HIS A 1 96 ? -2.505 2.282 -13.458 1.00 80.38 96 HIS A N 1
ATOM 766 C CA . HIS A 1 96 ? -1.891 3.579 -13.678 1.00 80.38 96 HIS A CA 1
ATOM 767 C C . HIS A 1 96 ? -0.544 3.495 -14.394 1.00 80.38 96 HIS A C 1
ATOM 769 O O . HIS A 1 96 ? -0.243 4.394 -15.178 1.00 80.38 96 HIS A O 1
ATOM 775 N N . ALA A 1 97 ? 0.242 2.432 -14.197 1.00 79.25 97 ALA A N 1
ATOM 776 C CA . ALA A 1 97 ? 1.461 2.221 -14.974 1.00 79.25 97 ALA A CA 1
ATOM 777 C C . ALA A 1 97 ? 1.162 1.996 -16.468 1.00 79.25 97 ALA A C 1
ATOM 779 O O . ALA A 1 97 ? 1.889 2.500 -17.323 1.00 79.25 97 ALA A O 1
ATOM 780 N N . ILE A 1 98 ? 0.062 1.308 -16.795 1.00 81.00 98 ILE A N 1
ATOM 781 C CA . ILE A 1 98 ? -0.439 1.151 -18.169 1.00 81.00 98 ILE A CA 1
ATOM 782 C C . ILE A 1 98 ? -0.915 2.497 -18.728 1.00 81.00 98 ILE A C 1
ATOM 784 O O . ILE A 1 98 ? -0.604 2.831 -19.871 1.00 81.00 98 ILE A O 1
ATOM 788 N N . HIS A 1 99 ? -1.631 3.287 -17.925 1.00 77.50 99 HIS A N 1
ATOM 789 C CA . HIS A 1 99 ? -2.146 4.603 -18.313 1.00 77.50 99 HIS A CA 1
ATOM 790 C C . HIS A 1 99 ? -1.089 5.726 -18.290 1.00 77.50 99 HIS A C 1
ATOM 792 O O . HIS A 1 99 ? -1.419 6.871 -18.602 1.00 77.50 99 HIS A O 1
ATOM 798 N N . GLY A 1 100 ? 0.166 5.435 -17.924 1.00 67.12 100 GLY A N 1
ATOM 799 C CA . GLY A 1 100 ? 1.243 6.429 -17.831 1.00 67.12 100 GLY A CA 1
ATOM 800 C C . GLY A 1 100 ? 1.027 7.482 -16.736 1.00 67.12 100 GLY A C 1
ATOM 801 O O . GLY A 1 100 ? 1.489 8.616 -16.869 1.00 67.12 100 GLY A O 1
ATOM 802 N N . ARG A 1 101 ? 0.287 7.140 -15.674 1.00 59.75 101 ARG A N 1
ATOM 803 C CA . ARG A 1 101 ? -0.017 8.026 -14.542 1.00 59.75 101 ARG A CA 1
ATOM 804 C C . ARG A 1 101 ? 1.065 7.968 -13.441 1.00 59.75 101 ARG A C 1
ATOM 806 O O . ARG A 1 101 ? 1.866 7.041 -13.346 1.00 59.75 101 ARG A O 1
ATOM 813 N N . LYS A 1 102 ? 1.095 9.036 -12.634 1.00 58.56 102 LYS A N 1
ATOM 814 C CA . LYS A 1 102 ? 2.221 9.660 -11.891 1.00 58.56 102 LYS A CA 1
ATOM 815 C C . LYS A 1 102 ? 3.095 8.815 -10.946 1.00 58.56 102 LYS A C 1
ATOM 817 O O . LYS A 1 102 ? 4.126 9.307 -10.509 1.00 58.56 102 LYS A O 1
ATOM 822 N N . TRP A 1 103 ? 2.742 7.584 -10.619 1.00 59.94 103 TRP A N 1
ATOM 823 C CA . TRP A 1 103 ? 3.493 6.726 -9.687 1.00 59.94 103 TRP A CA 1
ATOM 824 C C . TRP A 1 103 ? 4.404 5.738 -10.408 1.00 59.94 103 TRP A C 1
ATOM 826 O O . TRP A 1 103 ? 5.211 5.062 -9.771 1.00 59.94 103 TRP A O 1
ATOM 836 N N . ALA A 1 104 ? 4.304 5.717 -11.740 1.00 47.81 104 ALA A N 1
ATOM 837 C CA . ALA A 1 104 ? 5.173 4.985 -12.644 1.00 47.81 104 ALA A CA 1
ATOM 838 C C . ALA A 1 104 ? 5.921 5.894 -13.659 1.00 47.81 104 ALA A C 1
ATOM 840 O O . ALA A 1 104 ? 6.535 5.381 -14.596 1.00 47.81 104 ALA A O 1
ATOM 841 N N . ALA A 1 105 ? 5.857 7.226 -13.504 1.00 37.69 105 ALA A N 1
ATOM 842 C CA . ALA A 1 105 ? 6.379 8.212 -14.463 1.00 37.69 105 ALA A CA 1
ATOM 843 C C . ALA A 1 105 ? 7.727 8.831 -14.051 1.00 37.69 105 ALA A C 1
ATOM 845 O O . ALA A 1 105 ? 7.900 9.159 -12.855 1.00 37.69 105 ALA A O 1
#

pLDDT: mean 80.34, std 12.63, range [37.69, 91.81]

Secondary structure (DSSP, 8-state):
----HHHHHHHHHH--SS--HHHHHHHHHHHHHHHHHHHH-S-THHHHHTTTSHHHHHHHHHHHHHHHHHHS-TTTS-HHHHHHHHHHHHHHHHHHHHTT-TT--

Sequence (105 aa):
MGLTEDELEICDLLKKDAMTQAEEKKVKLAAKSLLERLTAAQPKVLVQEWYRHTQSKLRVQKTVEDVLNAHLPEESYDRLLFKAKCDAVFDLAIDHAIHGRKWAA

Radius of gyration: 13.34 Å; chains: 1; bounding box: 33×33×34 Å

Foldseek 3Di:
DDDDPQLVVLLVLLDDPDDDPLQSVLSSQLSVVLLCCLQVPPPLVCLLCLLVDPVSLVVSLVSSLVSCVVRGDCVVQPPVNSNVSSVVNSVVSSVCSVVVDDSSD